Protein AF-A0A937B049-F1 (afdb_monomer_lite)

Structure (mmCIF, N/CA/C/O backbone):
data_AF-A0A937B049-F1
#
_entry.id   AF-A0A937B049-F1
#
loop_
_atom_site.group_PDB
_atom_site.id
_atom_site.type_symbol
_atom_site.label_atom_id
_atom_site.label_alt_id
_atom_site.label_comp_id
_atom_site.label_asym_id
_atom_site.label_entity_id
_atom_site.label_seq_id
_atom_site.pdbx_PDB_ins_code
_atom_site.Cartn_x
_atom_site.Cartn_y
_atom_site.Cartn_z
_atom_site.occupancy
_atom_site.B_iso_or_equiv
_atom_site.auth_seq_id
_atom_site.auth_comp_id
_atom_site.auth_asym_id
_atom_site.auth_atom_id
_atom_site.pdbx_PDB_model_num
ATOM 1 N N . SER A 1 1 ? 2.316 7.600 16.583 1.00 62.62 1 SER A N 1
ATOM 2 C CA . SER A 1 1 ? 1.398 6.525 16.151 1.00 62.62 1 SER A CA 1
ATOM 3 C C . SER A 1 1 ? 0.047 7.123 15.792 1.00 62.62 1 SER A C 1
ATOM 5 O O . SER A 1 1 ? -0.216 8.249 16.204 1.00 62.62 1 SER A O 1
ATOM 7 N N . GLN A 1 2 ? -0.829 6.411 15.070 1.00 61.56 2 GLN A N 1
ATOM 8 C CA . GLN A 1 2 ? -2.215 6.879 14.863 1.00 61.56 2 GLN A CA 1
ATOM 9 C C . GLN A 1 2 ? -2.912 7.165 16.203 1.00 61.56 2 GLN A C 1
ATOM 11 O O . GLN A 1 2 ? -3.561 8.197 16.349 1.00 61.56 2 GLN A O 1
ATOM 16 N N . ALA A 1 3 ? -2.662 6.327 17.213 1.00 65.25 3 ALA A N 1
ATOM 17 C CA . ALA A 1 3 ? -3.129 6.537 18.582 1.00 65.25 3 ALA A CA 1
ATOM 18 C C . ALA A 1 3 ? -2.689 7.887 19.187 1.00 65.25 3 ALA A C 1
ATOM 20 O O . ALA A 1 3 ? -3.439 8.490 19.944 1.00 65.25 3 ALA A O 1
ATOM 21 N N . THR A 1 4 ? -1.507 8.410 18.829 1.00 74.12 4 THR A N 1
ATOM 22 C CA . THR A 1 4 ? -1.061 9.752 19.257 1.00 74.12 4 THR A CA 1
ATOM 23 C C . THR A 1 4 ? -1.943 10.862 18.682 1.00 74.12 4 THR A C 1
ATOM 25 O O . THR A 1 4 ? -2.134 11.888 19.326 1.00 74.12 4 THR A O 1
ATOM 28 N N . PHE A 1 5 ? -2.488 10.670 17.479 1.00 77.25 5 PHE A N 1
ATOM 29 C CA . PHE A 1 5 ? -3.372 11.645 16.842 1.00 77.25 5 PHE A CA 1
ATOM 30 C C . PHE A 1 5 ? -4.827 11.547 17.329 1.00 77.25 5 PHE A C 1
ATOM 32 O O . PHE A 1 5 ? -5.597 12.481 17.093 1.00 77.25 5 PHE A O 1
ATOM 39 N N . GLY A 1 6 ? -5.192 10.463 18.027 1.00 79.12 6 GLY A N 1
ATOM 40 C CA . GLY A 1 6 ? -6.543 10.224 18.539 1.00 79.12 6 GLY A CA 1
ATOM 41 C C . GLY A 1 6 ? -7.571 10.166 17.412 1.00 79.12 6 GLY A C 1
ATOM 42 O O . GLY A 1 6 ? -8.557 10.897 17.432 1.00 7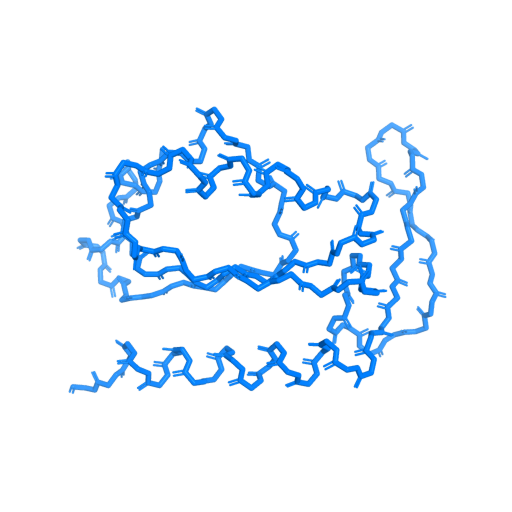9.12 6 GLY A O 1
ATOM 43 N N . LEU A 1 7 ? -7.310 9.370 16.37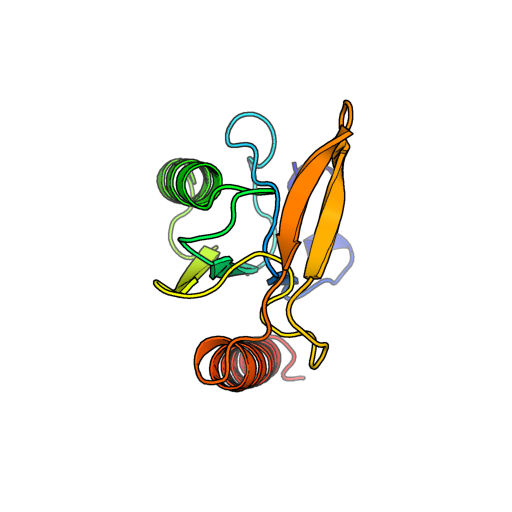4 1.00 82.50 7 LEU A N 1
ATOM 44 C CA . LEU A 1 7 ? -8.165 9.339 15.184 1.00 82.50 7 LEU A CA 1
ATOM 45 C C . LEU A 1 7 ? -9.582 8.871 15.524 1.00 82.50 7 LEU A C 1
ATOM 47 O O . LEU A 1 7 ? -10.551 9.487 15.079 1.00 82.50 7 LEU A O 1
ATOM 51 N N . ASN A 1 8 ? -9.699 7.850 16.374 1.00 80.25 8 ASN A N 1
ATOM 52 C CA . ASN A 1 8 ? -10.994 7.355 16.825 1.00 80.25 8 ASN A CA 1
ATOM 53 C C . ASN A 1 8 ? -11.741 8.407 17.670 1.00 80.25 8 ASN A C 1
ATOM 55 O O . ASN A 1 8 ? -12.920 8.670 17.451 1.00 80.25 8 ASN A O 1
ATOM 59 N N . SER A 1 9 ? -11.046 9.100 18.584 1.00 83.38 9 SER A N 1
ATOM 60 C CA . SER A 1 9 ? -11.664 10.158 19.405 1.00 83.38 9 SER A CA 1
ATOM 61 C C . SER A 1 9 ? -12.058 11.405 18.607 1.00 83.38 9 SER A C 1
ATOM 63 O O . SER A 1 9 ? -12.881 12.194 19.066 1.00 83.38 9 SER A O 1
ATOM 65 N N . ARG A 1 10 ? -11.516 11.569 17.396 1.00 86.38 10 ARG A N 1
ATOM 66 C CA . ARG A 1 10 ? -11.912 12.595 16.421 1.00 86.38 10 ARG A CA 1
ATOM 67 C C . ARG A 1 10 ? -13.032 12.139 15.479 1.00 86.38 10 ARG A C 1
ATOM 69 O O . ARG A 1 10 ? -13.381 12.884 14.569 1.00 86.38 10 ARG A O 1
ATOM 76 N N . GLY A 1 11 ? -13.595 10.947 15.689 1.00 88.69 11 GLY A N 1
ATOM 77 C CA . GLY A 1 11 ? -14.738 10.435 14.933 1.00 88.69 11 GLY A CA 1
ATOM 78 C C . GLY A 1 11 ? -14.386 9.736 13.619 1.00 88.69 11 GLY A C 1
ATOM 79 O O . GLY A 1 11 ? -15.284 9.497 12.814 1.00 88.69 11 GLY A O 1
ATOM 80 N N . LEU A 1 12 ? -13.115 9.392 13.371 1.00 91.31 12 LEU A N 1
ATOM 81 C CA . LEU A 1 12 ? -12.786 8.510 12.250 1.00 91.31 12 LEU A CA 1
ATOM 82 C C . LEU A 1 12 ? -13.151 7.067 12.604 1.00 91.31 12 LEU A C 1
ATOM 84 O O . LEU A 1 12 ? -12.674 6.527 13.597 1.00 91.31 12 LEU A O 1
ATOM 88 N N . ALA A 1 13 ? -13.969 6.439 11.763 1.00 92.81 13 ALA A N 1
ATOM 89 C CA . ALA A 1 13 ? -14.455 5.079 11.991 1.00 92.81 13 ALA A CA 1
ATOM 90 C C . ALA A 1 13 ? -13.595 3.991 11.321 1.00 92.81 13 ALA A C 1
ATOM 92 O O . ALA A 1 13 ? -13.612 2.845 11.761 1.00 92.81 13 ALA A O 1
ATOM 93 N N . ALA A 1 14 ? -12.869 4.326 10.249 1.00 95.00 14 ALA A N 1
ATOM 94 C CA . ALA A 1 14 ? -12.056 3.392 9.469 1.00 95.00 14 ALA A CA 1
ATOM 95 C C . ALA A 1 14 ? -11.104 4.136 8.515 1.00 95.00 14 ALA A C 1
ATOM 97 O O . ALA A 1 14 ? -11.358 5.285 8.151 1.00 95.00 14 ALA A O 1
ATOM 98 N N . ALA A 1 15 ? -10.039 3.467 8.071 1.00 95.62 15 ALA A N 1
ATOM 99 C CA . ALA A 1 15 ? -9.070 3.987 7.107 1.00 95.62 15 ALA A CA 1
ATOM 100 C C . ALA A 1 15 ? -8.697 2.942 6.044 1.00 95.62 15 ALA A C 1
ATOM 102 O O . ALA A 1 15 ? -8.732 1.739 6.294 1.00 95.62 15 ALA A O 1
ATOM 103 N N . VAL A 1 16 ? -8.299 3.407 4.859 1.00 98.00 16 VAL A N 1
ATOM 104 C CA . VAL A 1 16 ? -7.786 2.564 3.769 1.00 98.00 16 VAL A CA 1
ATOM 105 C C . VAL A 1 16 ? -6.470 3.162 3.281 1.00 98.00 16 VAL A C 1
ATOM 107 O O . VAL A 1 16 ? -6.391 4.371 3.071 1.00 98.00 16 VAL A O 1
ATOM 110 N N . ALA A 1 17 ? -5.445 2.330 3.108 1.00 97.81 17 ALA A N 1
ATOM 111 C CA . ALA A 1 17 ? -4.131 2.732 2.623 1.00 97.81 17 ALA A CA 1
ATOM 112 C C . ALA A 1 17 ? -3.747 1.921 1.380 1.00 97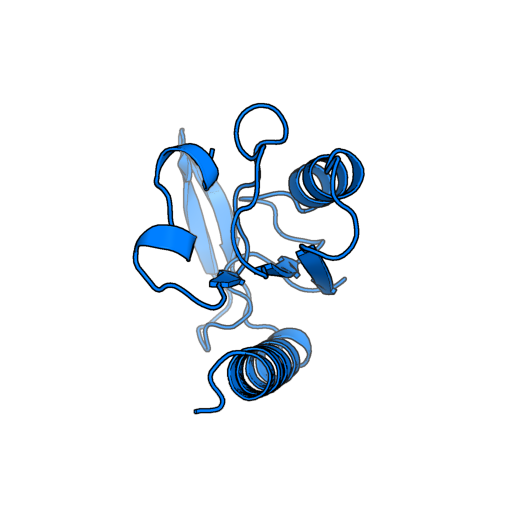.81 17 ALA A C 1
ATOM 114 O O . ALA A 1 17 ? -3.621 0.698 1.441 1.00 97.81 17 ALA A O 1
ATOM 115 N N . TYR A 1 18 ? -3.534 2.624 0.271 1.00 98.62 18 TYR A N 1
ATOM 116 C CA . TYR A 1 18 ? -3.029 2.064 -0.979 1.00 98.62 18 TYR A CA 1
ATOM 117 C C . TYR A 1 18 ? -1.511 2.226 -1.038 1.00 98.62 18 TYR A C 1
ATOM 119 O O . TYR A 1 18 ? -1.014 3.321 -0.779 1.00 98.62 18 TYR A O 1
ATOM 127 N N . TYR A 1 19 ? -0.807 1.125 -1.330 1.00 98.12 19 TYR A N 1
ATOM 128 C CA . TYR A 1 19 ? 0.654 1.027 -1.468 1.00 98.12 19 TYR A CA 1
ATOM 129 C C . TYR A 1 19 ? 1.427 1.891 -0.443 1.00 98.12 19 TYR A C 1
ATOM 131 O O . TYR A 1 19 ? 2.229 2.751 -0.814 1.00 98.12 19 TYR A O 1
ATOM 139 N N . PRO A 1 20 ? 1.169 1.731 0.875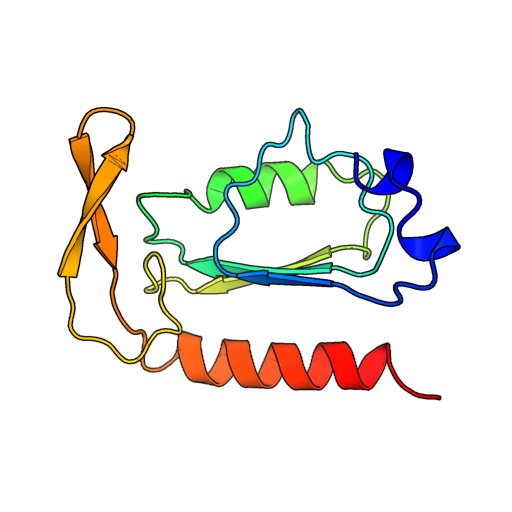 1.00 97.62 20 PRO A N 1
ATOM 140 C CA . PRO A 1 20 ? 1.802 2.575 1.880 1.00 97.62 20 PRO A CA 1
ATOM 141 C C . PRO A 1 20 ? 3.283 2.232 2.070 1.00 97.62 20 PRO A C 1
ATOM 143 O O . PRO A 1 20 ? 3.678 1.069 2.136 1.00 97.62 20 PRO A O 1
ATOM 146 N N . GLY A 1 21 ? 4.100 3.258 2.301 1.00 95.88 21 GLY A N 1
ATOM 147 C CA . GLY A 1 21 ? 5.485 3.106 2.747 1.00 95.88 21 GLY A CA 1
ATOM 148 C C . GLY A 1 21 ? 5.592 2.750 4.229 1.00 95.88 21 GLY A C 1
ATOM 149 O O . GLY A 1 21 ? 6.073 3.570 5.007 1.00 95.88 21 GLY A O 1
ATOM 150 N N . CYS A 1 22 ? 5.147 1.550 4.620 1.00 96.00 22 CYS A N 1
ATOM 151 C CA . CYS A 1 22 ? 5.113 1.139 6.025 1.00 96.00 22 CYS A CA 1
ATOM 152 C C . CYS A 1 22 ? 6.489 1.216 6.703 1.00 96.00 22 CYS A C 1
ATOM 154 O O . CYS A 1 22 ? 7.524 0.843 6.137 1.00 96.00 22 CYS A O 1
ATOM 156 N N . ASN A 1 23 ? 6.484 1.615 7.968 1.00 92.94 23 ASN A N 1
ATOM 157 C CA . ASN A 1 23 ? 7.632 1.620 8.851 1.00 92.94 23 ASN A CA 1
ATOM 158 C C . ASN A 1 23 ? 7.274 0.960 10.195 1.00 92.94 23 ASN A C 1
ATOM 160 O O . ASN A 1 23 ? 6.727 1.626 11.074 1.00 92.94 23 ASN A O 1
ATOM 164 N N . PRO A 1 24 ? 7.634 -0.321 10.410 1.00 88.31 24 PRO A N 1
ATOM 165 C CA . PRO A 1 24 ? 7.315 -1.056 11.639 1.00 88.31 24 PRO A CA 1
ATOM 166 C C . PRO A 1 24 ? 7.771 -0.381 12.942 1.00 88.31 24 PRO A C 1
ATOM 168 O O . PRO A 1 24 ? 7.197 -0.640 13.996 1.00 88.31 24 PRO A O 1
ATOM 171 N N . GLN A 1 25 ? 8.792 0.482 12.887 1.00 87.25 25 GLN A N 1
ATOM 172 C CA . GLN A 1 25 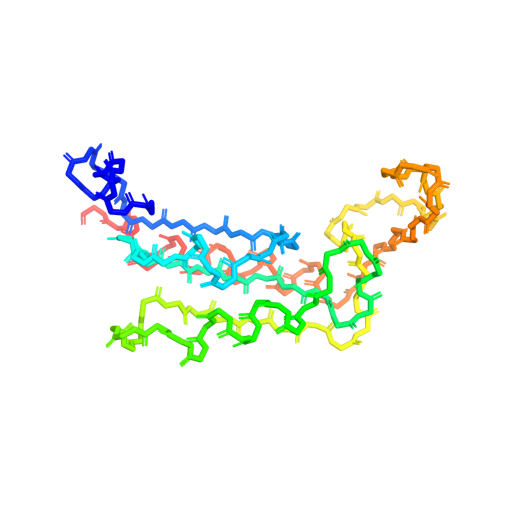? 9.291 1.203 14.056 1.00 87.25 25 GLN A CA 1
ATOM 173 C C . GLN A 1 25 ? 8.366 2.357 14.473 1.00 87.25 25 GLN A C 1
ATOM 175 O O . GLN A 1 25 ? 8.257 2.656 15.662 1.00 87.25 25 GLN A O 1
ATOM 180 N N . PHE A 1 26 ? 7.699 3.011 13.517 1.00 85.69 26 PHE A N 1
ATOM 181 C CA . PHE A 1 26 ? 6.895 4.215 13.770 1.00 85.69 26 PHE A CA 1
ATOM 182 C C . PHE A 1 26 ? 5.391 3.985 13.617 1.00 85.69 26 PHE A C 1
ATOM 184 O O . PHE A 1 26 ? 4.610 4.564 14.380 1.00 85.69 26 PHE A O 1
ATOM 191 N N . ASP A 1 27 ? 4.989 3.088 12.717 1.00 88.06 27 ASP A N 1
ATOM 192 C CA . ASP A 1 27 ? 3.599 2.711 12.432 1.00 88.06 27 ASP A CA 1
ATOM 193 C C . ASP A 1 27 ? 3.070 1.705 13.462 1.00 88.06 27 ASP A C 1
ATOM 195 O O . ASP A 1 27 ? 2.461 0.671 13.181 1.00 88.06 27 ASP A O 1
ATOM 199 N N . THR A 1 28 ? 3.334 2.033 14.719 1.00 81.06 28 THR A N 1
ATOM 200 C CA . THR A 1 28 ? 2.785 1.361 15.885 1.00 81.06 28 THR A CA 1
ATOM 201 C C . THR A 1 28 ? 1.439 1.996 16.233 1.00 81.06 28 THR A C 1
ATOM 203 O O . THR A 1 28 ? 1.167 3.134 15.852 1.00 81.06 28 THR A O 1
ATOM 206 N N . GLY A 1 29 ? 0.572 1.286 16.957 1.00 84.25 29 GLY A N 1
ATOM 207 C CA . GLY A 1 29 ? -0.650 1.870 17.528 1.00 84.25 29 GLY A CA 1
ATOM 208 C C . GLY A 1 29 ? -1.662 2.354 16.488 1.00 84.25 29 GLY A C 1
ATOM 209 O O . GLY A 1 29 ? -2.054 3.522 16.521 1.00 84.25 29 GLY A O 1
ATOM 210 N N . ILE A 1 30 ? -2.057 1.458 15.581 1.00 87.88 30 ILE A N 1
ATOM 211 C CA . ILE A 1 30 ? -3.214 1.634 14.694 1.00 87.88 30 ILE A CA 1
ATOM 212 C C . ILE A 1 30 ? -4.473 1.799 15.558 1.00 87.88 30 ILE A C 1
ATOM 214 O O . ILE A 1 30 ? -4.723 0.982 16.447 1.00 87.88 30 ILE A O 1
ATOM 218 N N . ASP A 1 31 ? -5.212 2.887 15.337 1.00 87.69 31 ASP A N 1
ATOM 219 C CA . ASP A 1 31 ? -6.270 3.360 16.251 1.00 87.69 31 ASP A CA 1
ATOM 220 C C . ASP A 1 31 ? -7.686 3.136 15.705 1.00 87.69 31 ASP A C 1
ATOM 222 O O . ASP A 1 31 ? -8.651 3.069 16.461 1.00 87.69 31 ASP A O 1
ATOM 226 N N . VAL A 1 32 ? -7.804 2.961 14.389 1.00 91.56 32 VAL A N 1
ATOM 227 C CA . VAL A 1 32 ? -9.055 2.655 13.687 1.00 91.56 32 VAL A CA 1
ATOM 228 C C . VAL A 1 32 ? -8.849 1.430 12.796 1.00 91.56 32 VAL A C 1
ATOM 230 O O . VAL A 1 32 ? -7.711 1.178 12.389 1.00 91.56 32 VAL A O 1
ATOM 233 N N . PRO A 1 33 ? -9.904 0.661 12.481 1.00 94.69 33 PRO A N 1
ATOM 234 C CA . PRO A 1 33 ? -9.831 -0.395 11.480 1.00 94.69 33 PRO A CA 1
ATOM 235 C C . PRO A 1 33 ? -9.151 0.102 10.200 1.00 94.69 33 PRO A C 1
ATOM 237 O O . PRO A 1 33 ? -9.550 1.124 9.637 1.00 94.69 33 PRO A O 1
ATOM 240 N N . LEU A 1 34 ? -8.134 -0.625 9.742 1.00 95.81 34 LEU A N 1
ATOM 241 C CA . LEU A 1 34 ? -7.327 -0.279 8.577 1.00 95.81 34 LEU A CA 1
ATOM 242 C C . LEU A 1 34 ? -7.385 -1.392 7.530 1.00 95.81 34 LEU A C 1
ATOM 244 O O . LEU A 1 34 ? -7.008 -2.525 7.815 1.00 95.81 34 LEU A O 1
ATOM 248 N N . LEU A 1 35 ? -7.770 -1.046 6.304 1.00 98.25 35 LEU A N 1
ATOM 249 C CA . LEU A 1 35 ? -7.526 -1.878 5.128 1.00 98.25 35 LEU A CA 1
ATOM 250 C C . LEU A 1 35 ? -6.225 -1.430 4.453 1.00 98.25 35 LEU A C 1
ATOM 252 O O . LEU A 1 35 ? -6.097 -0.276 4.045 1.00 98.25 35 LEU A O 1
ATOM 256 N N . LEU A 1 36 ? -5.271 -2.343 4.317 1.00 98.38 36 LEU A N 1
ATOM 257 C CA . LEU A 1 36 ? -4.002 -2.131 3.628 1.00 98.38 36 LEU A CA 1
ATOM 258 C C . LEU A 1 36 ? -4.007 -2.895 2.303 1.00 98.38 36 LEU A C 1
ATOM 260 O O . LEU A 1 36 ? -4.262 -4.096 2.281 1.00 98.38 36 LEU A O 1
ATOM 264 N N . LEU A 1 37 ? -3.708 -2.202 1.206 1.00 98.88 37 LEU A N 1
ATOM 265 C CA . LEU A 1 37 ? -3.725 -2.739 -0.155 1.00 98.88 37 LEU A CA 1
ATOM 266 C C . LEU A 1 37 ? -2.354 -2.481 -0.785 1.00 98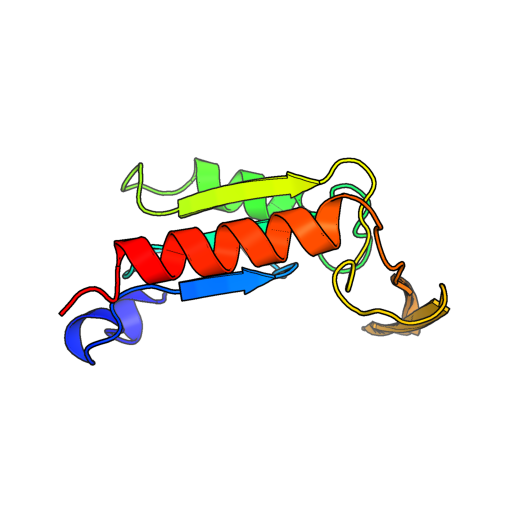.88 37 LEU A C 1
ATOM 268 O O . LEU A 1 37 ? -2.028 -1.332 -1.070 1.00 98.88 37 LEU A O 1
ATOM 272 N N . ALA A 1 38 ? -1.530 -3.512 -0.970 1.00 98.75 38 ALA A N 1
ATOM 273 C CA . ALA A 1 38 ? -0.148 -3.360 -1.439 1.00 98.75 38 ALA A CA 1
ATOM 274 C C . ALA A 1 38 ? 0.178 -4.308 -2.600 1.00 98.75 38 ALA A C 1
ATOM 276 O O . ALA A 1 38 ? -0.375 -5.401 -2.687 1.00 98.75 38 ALA A O 1
ATOM 277 N N . GLY A 1 39 ? 1.088 -3.896 -3.482 1.00 98.69 39 GLY A N 1
ATOM 278 C CA . GLY A 1 39 ? 1.631 -4.755 -4.533 1.00 98.69 39 GLY A CA 1
ATOM 279 C C . GLY A 1 39 ? 2.925 -5.435 -4.092 1.00 98.69 39 GLY A C 1
ATOM 280 O O . GLY A 1 39 ? 3.792 -4.782 -3.516 1.00 98.69 39 GLY A O 1
ATOM 281 N N . ASP A 1 40 ? 3.082 -6.733 -4.358 1.00 98.62 40 ASP A N 1
ATOM 282 C CA . ASP A 1 40 ? 4.304 -7.474 -4.000 1.00 98.62 40 ASP A CA 1
ATOM 283 C C . ASP A 1 40 ? 5.484 -7.164 -4.941 1.00 98.62 40 ASP A C 1
ATOM 285 O O . ASP A 1 40 ? 6.633 -7.417 -4.582 1.00 98.62 40 ASP A O 1
ATOM 289 N N . LYS A 1 41 ? 5.232 -6.576 -6.120 1.00 98.56 41 LYS A N 1
ATOM 290 C CA . LYS A 1 41 ? 6.280 -6.097 -7.040 1.00 98.56 41 LYS A CA 1
ATOM 291 C C . LYS A 1 41 ? 6.610 -4.613 -6.864 1.00 98.56 41 LYS A C 1
ATOM 293 O O . LYS A 1 41 ? 7.398 -4.074 -7.637 1.00 98.56 41 LYS A O 1
ATOM 298 N N . ASP A 1 42 ? 6.026 -3.947 -5.869 1.00 98.50 42 ASP A N 1
ATOM 299 C CA . ASP A 1 42 ? 6.297 -2.542 -5.571 1.00 98.50 42 ASP A CA 1
ATOM 300 C C . ASP A 1 42 ? 7.763 -2.332 -5.138 1.00 98.50 42 ASP A C 1
ATOM 302 O O . ASP A 1 42 ? 8.182 -2.722 -4.046 1.00 98.50 42 ASP A O 1
ATOM 306 N N . ASP A 1 43 ? 8.545 -1.696 -6.013 1.00 97.56 43 ASP A N 1
ATOM 307 C CA . ASP A 1 43 ? 9.956 -1.364 -5.792 1.00 97.56 43 ASP A CA 1
ATOM 308 C C . ASP A 1 43 ? 10.166 -0.010 -5.083 1.00 97.56 43 ASP A C 1
ATOM 310 O O . ASP A 1 43 ? 11.296 0.340 -4.724 1.00 97.56 43 ASP A O 1
ATOM 314 N N . TRP A 1 44 ? 9.094 0.757 -4.866 1.00 98.19 44 TRP A N 1
ATOM 315 C CA . TRP A 1 44 ? 9.122 2.061 -4.211 1.00 98.19 44 TRP A CA 1
ATOM 316 C C . TRP A 1 44 ? 8.816 1.924 -2.725 1.00 98.19 44 TRP A C 1
ATOM 318 O O . TRP A 1 44 ? 9.575 2.398 -1.871 1.00 98.19 44 TRP A O 1
ATOM 328 N N . THR A 1 45 ? 7.742 1.213 -2.402 1.00 97.69 45 THR A N 1
ATOM 329 C CA . THR A 1 45 ? 7.305 0.924 -1.035 1.00 97.69 45 THR A CA 1
ATOM 330 C C . THR A 1 45 ? 7.163 -0.584 -0.829 1.00 97.69 45 THR A C 1
ATOM 332 O O . THR A 1 45 ? 6.047 -1.098 -0.838 1.00 97.69 45 THR A O 1
ATOM 335 N N . PRO A 1 46 ? 8.280 -1.314 -0.616 1.00 97.44 46 PRO A N 1
ATOM 336 C CA . PRO A 1 46 ? 8.259 -2.774 -0.568 1.00 97.44 46 PRO A CA 1
ATOM 337 C C . PRO A 1 46 ? 7.297 -3.335 0.484 1.00 97.44 46 PRO A C 1
ATOM 339 O O . PRO A 1 46 ? 7.391 -3.005 1.676 1.00 97.44 46 PRO A O 1
ATOM 342 N N . ALA A 1 47 ? 6.419 -4.241 0.047 1.00 98.00 47 ALA A N 1
ATOM 343 C CA . ALA A 1 47 ? 5.346 -4.824 0.851 1.00 98.00 47 ALA A CA 1
ATOM 344 C C . ALA A 1 47 ? 5.831 -5.557 2.116 1.00 98.00 47 ALA A C 1
ATOM 346 O O . ALA A 1 47 ? 5.112 -5.600 3.118 1.00 98.00 47 ALA A O 1
ATOM 347 N N . ASP A 1 48 ? 7.064 -6.071 2.129 1.00 97.81 48 ASP A N 1
ATOM 348 C CA . ASP A 1 48 ? 7.658 -6.761 3.283 1.00 97.81 48 ASP A CA 1
ATOM 349 C C . ASP A 1 48 ? 7.724 -5.889 4.540 1.00 97.81 48 ASP A C 1
ATOM 351 O O . ASP A 1 48 ? 7.554 -6.377 5.666 1.00 97.81 48 ASP A O 1
ATOM 355 N N . ARG A 1 49 ? 7.899 -4.572 4.368 1.00 97.12 49 ARG A N 1
ATOM 356 C CA . ARG A 1 49 ? 7.829 -3.635 5.495 1.00 97.12 49 ARG A CA 1
ATOM 357 C C . ARG A 1 49 ? 6.433 -3.614 6.101 1.00 97.12 49 ARG A C 1
ATOM 359 O O . ARG A 1 49 ? 6.294 -3.604 7.322 1.00 97.12 49 ARG A O 1
ATOM 366 N N . CYS A 1 50 ? 5.401 -3.659 5.265 1.00 97.06 50 CYS A N 1
ATOM 367 C CA . CYS A 1 50 ? 4.021 -3.743 5.723 1.00 97.06 50 CYS A CA 1
ATOM 368 C C . CYS A 1 50 ? 3.724 -5.094 6.370 1.00 97.06 50 CYS A C 1
ATOM 370 O O . CYS A 1 50 ? 3.104 -5.111 7.427 1.00 97.06 50 CYS A O 1
ATOM 372 N N . ARG A 1 51 ? 4.216 -6.211 5.817 1.00 96.88 51 ARG A N 1
ATOM 373 C CA . ARG A 1 51 ? 4.081 -7.539 6.450 1.00 96.88 51 ARG A CA 1
ATOM 374 C C . ARG A 1 51 ? 4.667 -7.537 7.862 1.00 96.88 51 ARG A C 1
ATOM 376 O O . ARG A 1 51 ? 3.993 -7.947 8.803 1.00 96.88 51 ARG A O 1
ATOM 383 N N . SER A 1 52 ? 5.865 -6.972 8.013 1.00 95.56 52 SER A N 1
ATOM 384 C CA . SER A 1 52 ? 6.552 -6.826 9.302 1.00 95.56 52 SER A CA 1
ATOM 385 C C . SER A 1 52 ? 5.769 -5.944 10.283 1.00 95.56 52 SER A C 1
ATOM 387 O O . SER A 1 52 ? 5.643 -6.271 11.463 1.00 95.56 52 SER A O 1
ATOM 389 N N . MET A 1 53 ? 5.207 -4.832 9.798 1.00 94.56 53 MET A N 1
ATOM 390 C CA . MET A 1 53 ? 4.375 -3.939 10.606 1.00 94.56 53 MET A CA 1
ATOM 391 C C . MET A 1 53 ? 3.087 -4.636 11.062 1.00 94.56 53 MET A C 1
ATOM 393 O O . MET A 1 53 ? 2.737 -4.540 12.236 1.00 94.56 53 MET A O 1
ATOM 397 N N . VAL A 1 54 ? 2.396 -5.352 10.167 1.00 94.38 54 VAL A N 1
ATOM 398 C CA . VAL A 1 54 ? 1.173 -6.104 10.492 1.00 94.38 54 VAL A CA 1
ATOM 399 C C . VAL A 1 54 ? 1.474 -7.195 11.518 1.00 94.38 54 VAL A C 1
ATOM 401 O O . VAL A 1 54 ? 0.768 -7.286 12.520 1.00 94.38 54 VAL A O 1
ATOM 404 N N . SER A 1 55 ? 2.554 -7.966 11.340 1.00 92.38 55 SER A N 1
ATOM 405 C CA . SER A 1 55 ? 2.939 -9.020 12.290 1.00 92.38 55 SER A CA 1
ATOM 406 C C . SER A 1 55 ? 3.336 -8.485 13.668 1.00 92.38 55 SER A C 1
ATOM 408 O O . SER A 1 55 ? 3.212 -9.193 14.662 1.00 92.38 55 SER A O 1
ATOM 410 N N . ALA A 1 56 ? 3.809 -7.238 13.740 1.00 89.75 56 ALA A N 1
ATOM 411 C CA . ALA A 1 56 ? 4.200 -6.591 14.988 1.00 89.75 56 ALA A CA 1
ATOM 412 C C . ALA A 1 56 ? 3.023 -5.948 15.749 1.00 89.75 56 ALA A C 1
ATOM 414 O O . ALA A 1 56 ? 3.217 -5.436 16.859 1.00 89.75 56 ALA A O 1
ATOM 415 N N . GLN A 1 57 ? 1.804 -5.937 15.191 1.00 85.06 57 GLN A N 1
ATOM 416 C CA . GLN A 1 57 ? 0.657 -5.328 15.865 1.00 85.06 57 GLN A CA 1
ATOM 417 C C . GLN A 1 57 ? 0.274 -6.109 17.127 1.00 85.06 57 GLN A C 1
ATOM 419 O O . GLN A 1 57 ? -0.072 -7.286 17.087 1.00 85.06 57 GLN A O 1
ATOM 424 N N . LYS A 1 58 ? 0.264 -5.412 18.269 1.00 76.44 58 LYS A N 1
ATOM 425 C CA . LYS A 1 58 ? -0.115 -5.990 19.571 1.00 76.44 58 LYS A CA 1
ATOM 426 C C . LYS A 1 58 ? -1.605 -6.329 19.667 1.00 76.44 58 LYS A C 1
ATOM 428 O O . LYS A 1 58 ? -1.990 -7.193 20.447 1.00 76.44 58 LYS A O 1
ATOM 433 N N . ARG A 1 59 ? -2.445 -5.608 18.919 1.00 72.50 59 ARG A N 1
ATOM 434 C CA . ARG A 1 59 ? -3.891 -5.835 18.822 1.00 72.50 59 ARG A CA 1
ATOM 435 C C . ARG A 1 59 ? -4.179 -6.466 17.464 1.00 72.50 59 ARG A C 1
ATOM 437 O O . ARG A 1 59 ? -4.207 -5.763 16.456 1.00 72.50 59 ARG A O 1
ATOM 444 N N . GLY A 1 60 ? -4.351 -7.785 17.442 1.00 72.31 60 GLY A N 1
ATOM 445 C CA . GLY A 1 60 ? -4.760 -8.499 16.233 1.00 72.31 60 GLY A CA 1
ATOM 446 C C . GLY A 1 60 ? -6.129 -8.023 15.729 1.00 72.31 60 GLY A C 1
ATOM 447 O O . GLY A 1 60 ? -6.951 -7.549 16.512 1.00 72.31 60 GLY A O 1
ATOM 448 N N . GLY A 1 61 ? -6.368 -8.134 14.421 1.00 78.00 61 GLY A N 1
ATOM 449 C CA . GLY A 1 61 ? -7.672 -7.851 13.802 1.00 78.00 61 GLY A CA 1
ATOM 450 C C . GLY A 1 61 ? -7.990 -6.376 13.526 1.00 78.00 61 GLY A C 1
ATOM 451 O O . GLY A 1 61 ? -9.074 -6.083 13.035 1.00 78.00 61 GLY A O 1
ATOM 452 N N . MET A 1 62 ? -7.069 -5.446 13.812 1.00 88.19 62 MET A N 1
ATOM 453 C CA . MET A 1 62 ? -7.223 -4.027 13.442 1.00 88.19 62 MET A CA 1
ATOM 454 C C . MET A 1 62 ? -6.786 -3.724 12.007 1.00 88.19 62 MET A C 1
ATOM 456 O O . MET A 1 62 ? -7.183 -2.698 11.461 1.00 88.19 62 MET A O 1
ATOM 460 N N . VAL A 1 63 ? -5.952 -4.582 11.415 1.00 94.75 63 VAL A N 1
ATOM 461 C CA . VAL A 1 63 ? -5.425 -4.396 10.063 1.00 94.75 63 VAL A CA 1
ATOM 462 C C . VAL A 1 63 ? -5.815 -5.589 9.202 1.00 94.75 63 VAL A C 1
ATOM 464 O O . VAL A 1 63 ? -5.336 -6.697 9.438 1.00 94.75 63 VAL A O 1
ATOM 467 N N . ASP A 1 64 ? -6.644 -5.338 8.194 1.00 95.81 64 ASP A N 1
ATOM 468 C CA . ASP A 1 64 ? -6.916 -6.263 7.098 1.00 95.81 64 ASP A CA 1
ATOM 469 C C . ASP A 1 64 ? -5.941 -5.926 5.964 1.00 95.81 64 ASP A C 1
ATOM 471 O O . ASP A 1 64 ? -6.008 -4.843 5.390 1.00 95.81 64 ASP A O 1
ATOM 475 N N . ALA A 1 65 ? -4.997 -6.816 5.655 1.00 97.31 65 ALA A N 1
ATOM 476 C CA . ALA A 1 65 ? -3.967 -6.566 4.646 1.00 97.31 65 ALA A CA 1
ATOM 477 C C . ALA A 1 65 ? -4.118 -7.499 3.442 1.00 97.31 65 ALA A C 1
ATOM 479 O O . ALA A 1 65 ? -4.171 -8.719 3.598 1.00 97.31 65 ALA A O 1
ATOM 480 N N . ILE A 1 66 ? -4.141 -6.917 2.244 1.00 98.56 66 ILE A N 1
ATOM 481 C CA . ILE A 1 66 ? -4.182 -7.621 0.964 1.00 98.56 66 ILE A CA 1
ATOM 482 C C . ILE A 1 66 ? -2.926 -7.274 0.181 1.00 98.56 66 ILE A C 1
ATOM 484 O O . ILE A 1 66 ? -2.555 -6.105 0.050 1.00 98.56 66 ILE A O 1
ATOM 488 N N . TYR A 1 67 ? -2.293 -8.317 -0.340 1.00 98.56 67 TYR A N 1
ATOM 489 C CA . TYR A 1 67 ? -1.079 -8.227 -1.129 1.00 98.56 67 TYR A CA 1
ATOM 490 C C . TYR A 1 67 ? -1.356 -8.798 -2.514 1.00 98.56 67 TYR A C 1
ATOM 492 O O . TYR A 1 67 ? -1.809 -9.938 -2.630 1.00 98.56 67 TYR A O 1
ATOM 500 N N . TYR A 1 68 ? -1.126 -7.992 -3.543 1.00 98.69 68 TYR A N 1
ATOM 501 C CA . TYR A 1 68 ? -1.342 -8.346 -4.940 1.00 98.69 68 TYR A CA 1
ATOM 502 C C . TYR A 1 68 ? -0.014 -8.820 -5.551 1.00 98.69 68 TYR A C 1
ATOM 504 O O . TYR A 1 68 ? 0.878 -7.985 -5.730 1.00 98.69 68 TYR A O 1
ATOM 512 N N . PRO A 1 69 ? 0.139 -10.118 -5.889 1.00 98.44 69 PRO A N 1
ATOM 513 C CA . PRO A 1 69 ? 1.431 -10.703 -6.271 1.00 98.44 69 PRO A CA 1
ATOM 514 C C . PRO A 1 69 ? 2.112 -10.044 -7.478 1.00 98.44 69 PRO A C 1
ATOM 516 O O . PRO A 1 69 ? 3.337 -10.005 -7.562 1.00 98.44 69 PRO A O 1
ATOM 519 N N . ASP A 1 70 ? 1.318 -9.531 -8.420 1.00 98.00 70 ASP A N 1
ATOM 520 C CA . ASP A 1 70 ? 1.805 -8.982 -9.689 1.00 98.00 70 ASP A CA 1
ATOM 521 C C . ASP A 1 70 ? 1.780 -7.450 -9.765 1.00 98.00 70 ASP A C 1
ATOM 523 O O . ASP A 1 70 ? 2.312 -6.873 -10.717 1.00 98.00 70 ASP A O 1
ATOM 527 N N . ALA A 1 71 ? 1.229 -6.788 -8.748 1.00 98.69 71 ALA A N 1
ATOM 528 C CA . ALA A 1 71 ? 1.028 -5.349 -8.757 1.00 98.69 71 ALA A CA 1
ATOM 529 C C . ALA A 1 71 ? 2.288 -4.579 -8.331 1.00 98.69 71 ALA A C 1
ATOM 531 O O . ALA A 1 71 ? 3.006 -4.973 -7.408 1.00 98.69 71 ALA A O 1
ATOM 532 N N . TYR A 1 72 ? 2.506 -3.439 -8.986 1.00 98.62 72 TYR A N 1
ATOM 533 C CA . TYR A 1 72 ? 3.547 -2.455 -8.677 1.00 98.62 72 TYR A CA 1
ATOM 534 C C . TYR A 1 72 ? 2.965 -1.264 -7.894 1.00 98.62 72 TYR A C 1
ATOM 536 O O . TYR A 1 72 ? 1.790 -1.255 -7.520 1.00 98.62 72 TYR A O 1
ATOM 544 N N . HIS A 1 73 ? 3.774 -0.229 -7.662 1.00 98.50 73 HIS A N 1
ATOM 545 C CA . HIS A 1 73 ? 3.281 1.036 -7.128 1.00 98.50 73 HIS A CA 1
ATOM 546 C C . HIS A 1 73 ? 2.213 1.645 -8.054 1.00 98.50 73 HIS A C 1
ATOM 548 O O . HIS A 1 73 ? 2.296 1.523 -9.279 1.00 98.50 73 HIS A O 1
ATOM 554 N N . SER A 1 74 ? 1.225 2.345 -7.484 1.00 98.25 74 SER A N 1
ATOM 555 C CA . SER A 1 74 ? 0.145 2.996 -8.247 1.00 98.25 74 SER A CA 1
ATOM 556 C C . SER A 1 74 ? -0.696 2.033 -9.108 1.00 98.25 74 SER A C 1
ATOM 558 O O . SER A 1 74 ? -1.195 2.425 -10.165 1.00 98.25 74 SER A O 1
ATOM 560 N N . PHE A 1 75 ? -0.863 0.779 -8.672 1.00 98.69 75 PHE A N 1
ATOM 561 C CA . PHE A 1 75 ? -1.538 -0.258 -9.460 1.00 98.69 75 PHE A CA 1
ATOM 562 C C . PHE A 1 75 ? -3.005 0.022 -9.797 1.00 98.69 75 PHE A C 1
ATOM 564 O O . PHE A 1 75 ? -3.536 -0.547 -10.745 1.00 98.69 75 PHE A O 1
ATOM 571 N N . ASP A 1 76 ? -3.660 0.900 -9.046 1.00 98.50 76 ASP A N 1
ATOM 572 C CA . ASP A 1 76 ? -5.042 1.338 -9.234 1.00 98.50 76 ASP A CA 1
ATOM 573 C C . ASP A 1 76 ? -5.188 2.457 -10.284 1.00 98.50 76 ASP A C 1
ATOM 575 O O . ASP A 1 76 ? -6.279 2.707 -10.804 1.00 98.50 76 ASP A O 1
ATOM 579 N N . SER A 1 77 ? -4.088 3.126 -10.634 1.00 98.00 77 SER A N 1
ATOM 580 C CA . SER A 1 77 ? -4.093 4.262 -11.546 1.00 98.00 77 SER A CA 1
ATOM 581 C C . SER A 1 77 ? -4.145 3.792 -12.995 1.00 98.00 77 SER A C 1
ATOM 583 O O . SER A 1 77 ? -3.176 3.227 -13.497 1.00 98.00 77 SER A O 1
ATOM 585 N N . LYS A 1 78 ? -5.257 4.068 -13.694 1.00 97.06 78 LYS A N 1
ATOM 586 C CA . LYS A 1 78 ? -5.456 3.773 -15.130 1.00 97.06 78 LYS A CA 1
ATOM 587 C C . LYS A 1 78 ? -4.589 4.660 -16.024 1.00 97.06 78 LYS A C 1
ATOM 589 O O . LYS A 1 78 ? -5.077 5.536 -16.733 1.00 97.06 78 LYS A O 1
ATOM 594 N N . GLN A 1 79 ? -3.290 4.439 -15.958 1.00 97.31 79 GLN A N 1
ATOM 595 C CA . GLN A 1 79 ? -2.263 5.160 -16.687 1.00 97.31 79 GLN A CA 1
ATOM 596 C C . GLN A 1 79 ? -1.318 4.149 -17.346 1.00 97.31 79 GLN A C 1
ATOM 598 O O . GLN A 1 79 ? -1.174 3.036 -16.832 1.00 97.31 79 GLN A O 1
ATOM 603 N N . PRO A 1 80 ? -0.657 4.513 -18.458 1.00 97.00 80 PRO A N 1
ATOM 604 C CA . PRO A 1 80 ? 0.359 3.660 -19.061 1.00 97.00 80 PRO A CA 1
ATOM 605 C C . PRO A 1 80 ? 1.473 3.296 -18.071 1.00 97.00 80 PRO A C 1
ATOM 607 O O . PRO A 1 80 ? 1.781 4.072 -17.153 1.00 97.00 80 PRO A O 1
ATOM 610 N N . ASP A 1 81 ? 2.082 2.130 -18.304 1.00 98.00 81 ASP A N 1
ATOM 611 C CA . ASP A 1 81 ? 3.311 1.710 -17.628 1.00 98.00 81 ASP A CA 1
ATOM 612 C C . ASP A 1 81 ? 4.366 2.805 -17.786 1.00 98.00 81 ASP A C 1
ATOM 614 O O . ASP A 1 81 ? 4.619 3.302 -18.890 1.00 98.00 81 ASP A O 1
ATOM 618 N N . ARG A 1 82 ? 4.922 3.232 -16.658 1.00 98.19 82 ARG A N 1
ATOM 619 C CA . ARG A 1 82 ? 5.879 4.328 -16.606 1.00 98.19 82 ARG A CA 1
ATOM 620 C C . ARG A 1 82 ? 6.854 4.128 -15.470 1.00 98.19 82 ARG A C 1
ATOM 622 O O . ARG A 1 82 ? 6.523 3.581 -14.421 1.00 98.19 82 ARG A O 1
ATOM 629 N N . THR A 1 83 ? 8.027 4.703 -15.659 1.00 98.38 83 THR A N 1
ATOM 630 C CA . THR A 1 83 ? 9.053 4.781 -14.632 1.00 98.38 83 THR A CA 1
ATOM 631 C C . THR A 1 83 ? 9.225 6.233 -14.220 1.00 98.38 83 THR A C 1
ATOM 633 O O . THR A 1 83 ? 9.287 7.114 -15.080 1.00 98.38 83 THR A O 1
ATOM 636 N N . VAL A 1 84 ? 9.276 6.495 -12.916 1.00 97.62 84 VAL A N 1
ATOM 637 C CA . VAL A 1 84 ? 9.425 7.853 -12.376 1.00 97.62 84 VAL A CA 1
ATOM 638 C C . VAL A 1 84 ? 10.580 7.928 -11.370 1.00 97.62 84 VAL A C 1
ATOM 640 O O . VAL A 1 84 ? 10.863 6.938 -10.689 1.00 97.62 84 VAL A O 1
ATOM 643 N N . PRO A 1 85 ? 11.255 9.087 -11.248 1.00 97.50 85 PRO A N 1
ATOM 644 C CA . PRO A 1 85 ? 12.302 9.276 -10.252 1.00 97.50 85 PRO A CA 1
ATOM 645 C C . PRO A 1 85 ? 11.713 9.463 -8.845 1.00 97.50 85 PRO A C 1
ATOM 647 O O . PRO A 1 85 ? 10.839 10.300 -8.627 1.00 97.50 85 PRO A O 1
ATOM 650 N N . GLY A 1 86 ? 12.249 8.723 -7.879 1.00 94.88 86 GLY A N 1
ATOM 651 C CA . GLY A 1 86 ? 12.021 8.881 -6.448 1.00 94.88 86 GLY A CA 1
ATOM 652 C C . GLY A 1 86 ? 13.213 9.515 -5.726 1.00 94.88 86 GLY A C 1
ATOM 653 O O . GLY A 1 86 ? 14.033 10.238 -6.302 1.00 94.88 86 GLY A O 1
ATOM 654 N N . ALA A 1 87 ? 13.326 9.235 -4.425 1.00 93.38 87 ALA A N 1
ATOM 655 C CA . ALA A 1 87 ? 14.401 9.766 -3.588 1.00 93.38 87 ALA A CA 1
ATOM 656 C C . ALA A 1 87 ? 15.790 9.379 -4.128 1.00 93.38 87 ALA A C 1
ATOM 658 O O . ALA A 1 87 ? 16.024 8.231 -4.515 1.00 93.38 87 ALA A O 1
ATOM 659 N N . ALA A 1 88 ? 16.714 10.347 -4.130 1.00 94.00 88 ALA A N 1
ATOM 660 C CA . ALA A 1 88 ? 18.061 10.210 -4.693 1.00 94.00 88 ALA A CA 1
ATOM 661 C C . ALA A 1 88 ? 18.091 9.768 -6.175 1.00 94.00 88 ALA A C 1
ATOM 663 O O . ALA A 1 88 ? 19.074 9.188 -6.628 1.00 94.00 88 ALA A O 1
ATOM 664 N N . GLY A 1 89 ? 17.016 10.022 -6.934 1.00 95.06 89 GLY A N 1
ATOM 665 C CA . GLY A 1 89 ? 16.937 9.707 -8.363 1.00 95.06 89 GLY A CA 1
ATOM 666 C C . GLY A 1 89 ? 16.718 8.226 -8.686 1.00 95.06 89 GLY A C 1
ATOM 667 O O . GLY A 1 89 ? 16.757 7.857 -9.862 1.00 95.06 89 GLY A O 1
ATOM 668 N N . ARG A 1 90 ? 16.470 7.376 -7.675 1.00 96.19 90 ARG A N 1
ATOM 669 C CA . ARG A 1 90 ? 16.115 5.968 -7.898 1.00 96.19 90 ARG A CA 1
ATOM 670 C C . ARG A 1 90 ? 14.840 5.876 -8.722 1.00 96.19 90 ARG A C 1
ATOM 672 O O . ARG A 1 90 ? 13.888 6.601 -8.468 1.00 96.19 90 ARG A O 1
ATOM 679 N N . GLN A 1 91 ? 14.856 5.015 -9.724 1.00 97.94 91 GLN A N 1
ATOM 680 C CA . GLN A 1 91 ? 13.743 4.839 -10.642 1.00 97.94 91 GLN A CA 1
ATOM 681 C C . GLN A 1 91 ? 12.757 3.815 -10.079 1.00 97.94 91 GLN A C 1
ATOM 683 O O . GLN A 1 91 ? 13.191 2.788 -9.563 1.00 97.94 91 GLN A O 1
ATOM 688 N N . HIS A 1 92 ? 11.464 4.105 -10.202 1.00 98.25 92 HIS A N 1
ATOM 689 C CA . HIS A 1 92 ? 10.378 3.268 -9.696 1.00 98.25 92 HIS A CA 1
ATOM 690 C C . HIS A 1 92 ? 9.359 2.999 -10.788 1.00 98.25 92 HIS A C 1
ATOM 692 O O . HIS A 1 92 ? 8.941 3.935 -11.478 1.00 98.25 92 HIS A O 1
ATOM 698 N N . ARG A 1 93 ? 8.966 1.735 -10.950 1.00 98.25 93 ARG A N 1
ATOM 699 C CA . ARG A 1 93 ? 8.003 1.327 -11.978 1.00 98.25 93 ARG A CA 1
ATOM 700 C C . ARG A 1 93 ? 6.574 1.396 -11.443 1.00 98.25 93 ARG A C 1
ATOM 702 O O . ARG A 1 93 ? 6.271 0.866 -10.379 1.00 98.25 93 ARG A O 1
ATOM 709 N N . LEU A 1 94 ? 5.692 2.043 -12.200 1.00 98.50 94 LEU A N 1
ATOM 710 C CA . LEU A 1 94 ? 4.272 2.200 -11.897 1.00 98.50 94 LEU A CA 1
ATOM 711 C C . LEU A 1 94 ? 3.469 1.536 -13.010 1.00 98.50 94 LEU A C 1
ATOM 713 O O . LEU A 1 94 ? 3.606 1.911 -14.176 1.00 98.50 94 LEU A O 1
ATOM 717 N N . VAL A 1 95 ? 2.613 0.580 -12.655 1.00 98.25 95 VAL A N 1
ATOM 718 C CA . VAL A 1 95 ? 1.897 -0.255 -13.631 1.00 98.25 95 VAL A CA 1
ATOM 719 C C . VAL A 1 95 ? 0.457 -0.428 -13.193 1.00 98.25 95 VAL A C 1
ATOM 721 O O . VAL A 1 95 ? 0.230 -0.955 -12.111 1.00 98.25 95 VAL A O 1
ATOM 724 N N . TYR A 1 96 ? -0.502 -0.045 -14.040 1.00 98.56 96 TYR A N 1
ATOM 725 C CA . TYR A 1 96 ? -1.907 -0.391 -13.822 1.00 98.56 96 TYR A CA 1
ATOM 726 C C . TYR A 1 96 ? -2.091 -1.913 -13.823 1.00 98.56 96 TYR A C 1
ATOM 728 O O . TYR A 1 96 ? -1.732 -2.574 -14.800 1.00 98.56 96 TYR A O 1
ATOM 736 N N . ASP A 1 97 ? -2.689 -2.461 -12.768 1.00 98.62 97 ASP A N 1
ATOM 737 C CA . ASP A 1 97 ? -2.968 -3.891 -12.661 1.00 98.62 97 ASP A CA 1
ATOM 738 C C . ASP A 1 97 ? -4.453 -4.174 -12.915 1.00 98.62 97 ASP A C 1
ATOM 740 O O . ASP A 1 97 ? -5.334 -3.749 -12.167 1.00 98.62 97 ASP A O 1
ATOM 744 N N . THR A 1 98 ? -4.743 -4.914 -13.986 1.00 98.19 98 THR A N 1
ATOM 745 C CA . THR A 1 98 ? -6.125 -5.204 -14.411 1.00 98.19 98 THR A CA 1
ATOM 746 C C . THR A 1 98 ? -6.899 -6.127 -13.462 1.00 98.19 98 THR A C 1
ATOM 748 O O . THR A 1 98 ? -8.120 -6.211 -13.583 1.00 98.19 98 THR A O 1
ATOM 751 N N . VAL A 1 99 ? -6.226 -6.788 -12.516 1.00 98.31 99 VAL A N 1
ATOM 752 C CA . VAL A 1 99 ? -6.828 -7.678 -11.512 1.00 98.31 99 VAL A CA 1
ATOM 753 C C . VAL A 1 99 ? -6.868 -6.991 -10.146 1.00 98.31 99 VAL A C 1
ATOM 755 O O . VAL A 1 99 ? -7.927 -6.889 -9.527 1.00 98.31 99 VAL A O 1
ATOM 758 N N . GLY A 1 100 ? -5.727 -6.479 -9.692 1.00 98.50 100 GLY A N 1
ATOM 759 C CA . GLY A 1 100 ? -5.546 -5.824 -8.407 1.00 98.50 100 GLY A CA 1
ATOM 760 C C . GLY A 1 100 ? -6.325 -4.521 -8.290 1.00 98.50 100 GLY A C 1
ATOM 761 O O . GLY A 1 100 ? -6.943 -4.293 -7.257 1.00 98.50 100 GLY A O 1
ATOM 762 N N . ALA A 1 101 ? -6.377 -3.692 -9.338 1.00 98.69 101 ALA A N 1
ATOM 763 C CA . ALA A 1 101 ? -7.114 -2.428 -9.287 1.00 98.69 101 ALA A CA 1
ATOM 764 C C . ALA A 1 101 ? -8.623 -2.599 -9.016 1.00 98.69 101 ALA A C 1
ATOM 766 O O . ALA A 1 101 ? -9.115 -2.010 -8.050 1.00 98.69 101 ALA A O 1
ATOM 767 N N . PRO A 1 102 ? -9.386 -3.383 -9.811 1.00 98.69 102 PRO A N 1
ATOM 768 C CA . PRO A 1 102 ? -10.816 -3.549 -9.556 1.00 98.69 102 PRO A CA 1
ATOM 769 C C . PRO A 1 102 ? -11.111 -4.291 -8.244 1.00 98.69 102 PRO A C 1
ATOM 771 O O . PRO A 1 102 ? -12.088 -3.961 -7.571 1.00 98.69 102 PRO A O 1
ATOM 774 N N . ASP A 1 103 ? -10.279 -5.259 -7.843 1.00 98.81 103 ASP A N 1
ATOM 775 C CA . ASP A 1 103 ? -10.444 -5.941 -6.553 1.00 98.81 103 ASP A CA 1
ATOM 776 C C . ASP A 1 103 ? -10.181 -4.986 -5.371 1.00 98.81 103 ASP A C 1
ATOM 778 O O . ASP A 1 103 ? -10.983 -4.933 -4.438 1.00 98.81 103 ASP A O 1
ATOM 782 N N . ALA A 1 104 ? -9.132 -4.160 -5.433 1.00 98.75 104 ALA A N 1
ATOM 783 C CA . ALA A 1 104 ? -8.820 -3.161 -4.411 1.00 98.75 104 ALA A CA 1
ATOM 784 C C . ALA A 1 104 ? -9.947 -2.133 -4.240 1.00 98.75 104 ALA A C 1
ATOM 786 O O . ALA A 1 104 ? -10.342 -1.817 -3.108 1.00 98.75 104 ALA A O 1
ATOM 787 N N . GLU A 1 105 ? -10.528 -1.668 -5.350 1.00 98.69 105 GLU A N 1
ATOM 788 C CA . GLU A 1 105 ? -11.697 -0.790 -5.328 1.00 98.69 105 GLU A CA 1
ATOM 789 C C . GLU A 1 105 ? -12.896 -1.482 -4.658 1.00 98.69 105 GLU A C 1
ATOM 791 O O . GLU A 1 105 ? -13.524 -0.914 -3.756 1.00 98.69 105 GLU A O 1
ATOM 796 N N . ALA A 1 106 ? -13.202 -2.725 -5.047 1.00 98.69 106 ALA A N 1
ATOM 797 C CA . ALA A 1 106 ? -14.311 -3.489 -4.478 1.00 98.69 106 ALA A CA 1
ATOM 798 C C . ALA A 1 106 ? -14.140 -3.705 -2.965 1.00 98.69 106 ALA A C 1
ATOM 800 O O . ALA A 1 106 ? -15.080 -3.490 -2.192 1.00 98.69 106 ALA A O 1
ATOM 801 N N . ARG A 1 107 ? -12.928 -4.053 -2.519 1.00 98.62 107 ARG A N 1
ATOM 802 C CA . ARG A 1 107 ? -12.596 -4.210 -1.096 1.00 98.62 107 ARG A CA 1
ATOM 803 C C . ARG A 1 107 ? -12.704 -2.907 -0.331 1.00 98.62 107 ARG A C 1
ATOM 805 O O . ARG A 1 107 ? -13.249 -2.906 0.765 1.00 98.62 107 ARG A O 1
ATOM 812 N N . THR A 1 108 ? -12.251 -1.802 -0.915 1.00 98.56 108 THR A N 1
ATOM 813 C CA . THR A 1 108 ? -12.373 -0.464 -0.319 1.00 98.56 108 THR A CA 1
ATOM 814 C C . THR A 1 108 ? -13.835 -0.110 -0.067 1.00 98.56 108 THR A C 1
ATOM 816 O O . THR A 1 108 ? -14.198 0.296 1.039 1.00 98.56 108 THR A O 1
ATOM 819 N N . ARG A 1 109 ? -14.701 -0.326 -1.065 1.00 98.19 109 ARG A N 1
ATOM 820 C CA . ARG A 1 109 ? -16.147 -0.093 -0.939 1.00 98.19 109 ARG A CA 1
ATOM 821 C C . ARG A 1 109 ? -16.769 -0.986 0.132 1.00 98.19 109 ARG A C 1
ATOM 823 O O . ARG A 1 109 ? -17.493 -0.483 0.986 1.00 98.19 109 ARG A O 1
ATOM 830 N N . ALA A 1 110 ? -16.468 -2.284 0.116 1.00 97.75 110 ALA A N 1
ATOM 831 C CA . ALA A 1 110 ? -16.984 -3.232 1.103 1.00 97.75 110 ALA A CA 1
ATOM 832 C C . ALA A 1 110 ? -16.511 -2.904 2.530 1.00 97.75 110 ALA A C 1
ATOM 834 O O . ALA A 1 110 ? -17.294 -2.971 3.478 1.00 97.75 110 ALA A O 1
ATOM 835 N N . PHE A 1 111 ? -15.249 -2.503 2.678 1.00 97.38 111 PHE A N 1
ATOM 836 C CA . PHE A 1 111 ? -14.655 -2.130 3.954 1.00 97.38 111 PHE A CA 1
ATOM 837 C C . PHE A 1 111 ? -15.336 -0.895 4.540 1.00 97.38 111 PHE A C 1
ATOM 839 O O . PHE A 1 111 ? -15.841 -0.942 5.660 1.00 97.38 111 PHE A O 1
ATOM 846 N N . PHE A 1 112 ? -15.466 0.186 3.773 1.00 96.62 112 PHE A N 1
ATOM 847 C CA . PHE A 1 112 ? -16.185 1.361 4.258 1.00 96.62 112 PHE A CA 1
ATOM 848 C C . PHE A 1 112 ? -17.676 1.094 4.483 1.00 96.62 112 PHE A C 1
ATOM 850 O O . PHE A 1 112 ? -18.223 1.565 5.476 1.00 96.62 112 PHE A O 1
ATOM 857 N N . ALA A 1 113 ? -18.329 0.271 3.660 1.00 96.06 113 ALA A N 1
ATOM 858 C CA . ALA A 1 113 ? -19.718 -0.129 3.890 1.00 96.06 113 ALA A CA 1
ATOM 859 C C . ALA A 1 113 ? -19.918 -0.921 5.195 1.00 96.06 113 ALA A C 1
ATOM 861 O O . ALA A 1 113 ? -21.025 -0.931 5.724 1.00 96.06 113 ALA A O 1
ATOM 862 N N . LYS A 1 114 ? -18.880 -1.580 5.724 1.00 94.38 114 LYS A N 1
ATOM 863 C CA . LYS A 1 114 ? -18.911 -2.259 7.028 1.00 94.38 114 LYS A CA 1
ATOM 864 C C . LYS A 1 114 ? -18.815 -1.272 8.196 1.00 94.38 114 LYS A C 1
ATOM 866 O O . LYS A 1 114 ? -19.504 -1.472 9.190 1.00 94.38 114 LYS A O 1
ATOM 871 N N . TYR A 1 115 ? -17.979 -0.239 8.081 1.00 93.25 115 TYR A N 1
ATOM 872 C CA . TYR A 1 115 ? -17.628 0.648 9.201 1.00 93.25 115 TYR A CA 1
ATOM 873 C C . TYR A 1 115 ? -18.335 2.010 9.207 1.00 93.25 115 TYR A C 1
ATOM 875 O O . TYR A 1 115 ? -18.388 2.644 10.254 1.00 93.25 115 TYR A O 1
ATOM 883 N N . LEU A 1 116 ? -18.882 2.465 8.077 1.00 89.56 116 LEU A N 1
ATOM 884 C CA . LEU A 1 116 ? -19.573 3.759 7.950 1.00 89.56 116 LEU A CA 1
ATOM 885 C C . LEU A 1 116 ? -21.104 3.635 7.988 1.00 89.56 116 LEU A C 1
ATOM 887 O O . LEU A 1 116 ? -21.806 4.561 7.583 1.00 89.56 116 LEU A O 1
ATOM 891 N N . ARG A 1 117 ? -21.640 2.482 8.408 1.00 75.25 117 ARG A N 1
ATOM 892 C CA . ARG A 1 117 ? -23.094 2.334 8.565 1.00 75.25 117 ARG A CA 1
ATOM 893 C C . ARG A 1 117 ? -23.562 3.270 9.691 1.00 75.25 117 ARG A C 1
ATOM 895 O O . ARG A 1 117 ? -22.866 3.325 10.704 1.00 75.25 117 ARG A O 1
ATOM 902 N N . PRO A 1 118 ? -24.669 4.006 9.493 1.00 58.28 118 PRO A N 1
ATOM 903 C CA . PRO A 1 118 ? -25.216 4.910 10.502 1.00 58.28 118 PRO A CA 1
ATOM 904 C C . PRO A 1 118 ? -25.639 4.180 11.779 1.00 58.28 118 PRO A C 1
ATOM 906 O O . PRO A 1 118 ? -25.984 2.976 11.689 1.00 58.28 118 PRO A O 1
#

Foldseek 3Di:
DVVVVVCVVVPDAEEEDEQDLAALVPPADLPHQYEYAHECQAPPRHCVSVVNNLVSHPDPPSYHYDYHDHAYHQQLDPDDWDWDADPPRDITIHHHDPVSNVVSVVVVVVVCVVGVDD

pLDDT: mean 92.9, std 8.79, range [58.28, 98.88]

Secondary structure (DSSP, 8-state):
-HHHHTTTTTT---EEEES----TTT-----S-EEEEEETT-SSS-HHHHHHHHHT-SSTTSEEEEEETT--BTTTS-S--EEEE-GGG-EEEE---TTHHHHHHHHHHHHHHHHS--

Sequence (118 aa):
SQATFGLNSRGLAAAVAYYPGCNPQFDTGIDVPLLLLAGDKDDWTPADRCRSMVSAQKRGGMVDAIYYPDAYHSFDSKQPDRTVPGAAGRQHRLVYDTVGAPDAEARTRAFFAKYLRP

Radius of gyration: 14.93 Å; chains: 1; bounding box: 43×23×39 Å